Protein AF-A0A7Y5T6S5-F1 (afdb_monomer_lite)

Foldseek 3Di:
DPPPVPLCQLVLLLVLLVVLLVVLVCQLVVPPDCCSVPVLNVVSVVLNVVSVVCVPVPSNVSNCSSVVNVVVSVVCVVVVD

Secondary structure (DSSP, 8-state):
--------HHHHHHHHHHHHHHHHHHHHHHS-SHIIIIIHHHHHHHHHHHHHHHTTT-HHHHTTHHHHHHHHHHHHHHH--

Structure (mmCIF, N/CA/C/O backbone):
data_AF-A0A7Y5T6S5-F1
#
_entry.id   AF-A0A7Y5T6S5-F1
#
loop_
_atom_site.group_PDB
_atom_site.id
_atom_site.type_symbol
_atom_site.label_atom_id
_atom_site.label_alt_id
_atom_site.label_comp_id
_atom_site.label_asym_id
_atom_site.label_entity_id
_atom_site.label_seq_id
_atom_site.pdbx_PDB_ins_code
_atom_site.Cartn_x
_atom_site.Cartn_y
_atom_site.Cartn_z
_atom_site.occupancy
_atom_site.B_iso_or_equiv
_atom_site.auth_seq_id
_atom_site.auth_comp_id
_atom_site.auth_asym_id
_atom_site.auth_atom_id
_atom_site.pdbx_PDB_model_num
ATOM 1 N N . MET A 1 1 ? -19.664 -5.457 33.925 1.00 45.38 1 MET A N 1
ATOM 2 C CA . MET A 1 1 ? -18.540 -5.792 33.022 1.00 45.38 1 MET A CA 1
ATOM 3 C C . MET A 1 1 ? -18.977 -5.553 31.585 1.00 45.38 1 MET A C 1
ATOM 5 O O . MET A 1 1 ? -19.581 -6.420 30.964 1.00 45.38 1 MET A O 1
ATOM 9 N N . GLN A 1 2 ? -18.745 -4.340 31.090 1.00 51.81 2 GLN A N 1
ATOM 10 C CA . GLN A 1 2 ? -18.936 -3.984 29.687 1.00 51.81 2 GLN A CA 1
ATOM 11 C C . GLN A 1 2 ? -17.903 -4.797 28.899 1.00 51.81 2 GLN A C 1
ATOM 13 O O . GLN A 1 2 ? -16.705 -4.639 29.118 1.00 51.81 2 GLN A O 1
ATOM 18 N N . ARG A 1 3 ? -18.334 -5.742 28.055 1.00 57.00 3 ARG A N 1
ATOM 19 C CA . ARG A 1 3 ? -17.436 -6.343 27.062 1.00 57.00 3 ARG A CA 1
ATOM 20 C C . ARG A 1 3 ? -17.106 -5.236 26.065 1.00 57.00 3 ARG A C 1
ATOM 22 O O . ARG A 1 3 ? -17.761 -5.145 25.028 1.00 57.00 3 ARG A O 1
ATOM 29 N N . ASP A 1 4 ? -16.117 -4.406 26.382 1.00 56.69 4 ASP A N 1
ATOM 30 C CA . ASP A 1 4 ? -15.345 -3.697 25.371 1.00 56.69 4 ASP A CA 1
ATOM 31 C C . ASP A 1 4 ? -14.724 -4.783 24.501 1.00 56.69 4 ASP A C 1
ATOM 33 O O . ASP A 1 4 ? -13.678 -5.358 24.799 1.00 56.69 4 ASP A O 1
ATOM 37 N N . ARG A 1 5 ? -15.459 -5.182 23.461 1.00 60.97 5 ARG A N 1
ATOM 38 C CA . ARG A 1 5 ? -14.930 -6.048 22.420 1.00 60.97 5 ARG A CA 1
ATOM 39 C C . ARG A 1 5 ? -13.878 -5.210 21.715 1.00 60.97 5 ARG A C 1
ATOM 41 O O . ARG A 1 5 ? -14.211 -4.523 20.752 1.00 60.97 5 ARG A O 1
ATOM 48 N N . ALA A 1 6 ? -12.643 -5.248 22.209 1.00 64.44 6 ALA A N 1
ATOM 49 C CA . ALA A 1 6 ? -11.478 -4.799 21.469 1.00 64.44 6 ALA A CA 1
ATOM 50 C C . ALA A 1 6 ? -11.582 -5.440 20.082 1.00 64.44 6 ALA A C 1
ATOM 52 O O . ALA A 1 6 ? -11.488 -6.659 19.950 1.00 64.44 6 ALA A O 1
ATOM 53 N N . GLN A 1 7 ? -11.937 -4.650 19.066 1.00 72.19 7 GLN A N 1
ATOM 54 C CA . GLN A 1 7 ? -12.104 -5.171 17.718 1.00 72.19 7 GLN A CA 1
ATOM 55 C C . GLN A 1 7 ? -10.697 -5.306 17.139 1.00 72.19 7 GLN A C 1
ATOM 57 O O . GLN A 1 7 ? -10.058 -4.283 16.913 1.00 72.19 7 GLN A O 1
ATOM 62 N N . PRO A 1 8 ? -10.186 -6.526 16.894 1.00 82.19 8 PRO A N 1
ATOM 63 C CA . PRO A 1 8 ? -8.806 -6.705 16.443 1.00 82.19 8 PRO A CA 1
ATOM 64 C C . PRO A 1 8 ? -8.607 -6.283 14.976 1.00 82.19 8 PRO A C 1
ATOM 66 O O . PRO A 1 8 ? -7.477 -6.197 14.507 1.00 82.19 8 PRO A O 1
ATOM 69 N N . GLY A 1 9 ? -9.697 -6.008 14.248 1.00 87.00 9 GLY A N 1
ATOM 70 C CA . GLY A 1 9 ? -9.708 -5.719 12.811 1.00 87.00 9 GLY A CA 1
ATOM 71 C C . GLY A 1 9 ? -8.710 -4.651 12.344 1.00 87.00 9 GLY A C 1
ATOM 72 O O . GLY A 1 9 ? -7.974 -4.930 11.399 1.00 87.00 9 GLY A O 1
ATOM 73 N N . PRO A 1 10 ? -8.611 -3.475 12.994 1.00 89.81 10 PRO A N 1
ATOM 74 C CA . PRO A 1 10 ? -7.654 -2.442 12.606 1.00 89.81 10 PRO A CA 1
ATOM 75 C C . PRO A 1 10 ? -6.195 -2.887 12.740 1.00 89.81 10 PRO A C 1
ATOM 77 O O . PRO A 1 10 ? -5.396 -2.645 11.838 1.00 89.81 10 PRO A O 1
ATOM 80 N N . PHE A 1 11 ? -5.854 -3.596 13.821 1.00 91.25 11 PHE A N 1
ATOM 81 C CA . PHE A 1 11 ? -4.502 -4.118 14.039 1.00 91.25 11 PHE A CA 1
ATOM 82 C C . PHE A 1 11 ? -4.144 -5.208 13.029 1.00 91.25 11 PHE A C 1
ATOM 84 O O . PHE A 1 11 ? -3.051 -5.185 12.468 1.00 91.25 11 PHE A O 1
ATOM 91 N N . ILE A 1 12 ? -5.081 -6.119 12.743 1.00 93.25 12 ILE A N 1
ATOM 92 C CA . ILE A 1 12 ? -4.918 -7.140 11.700 1.00 93.25 12 ILE A CA 1
ATOM 93 C C . ILE A 1 12 ? -4.720 -6.474 10.332 1.00 93.25 12 ILE A C 1
ATOM 95 O O . ILE A 1 12 ? -3.849 -6.886 9.570 1.00 93.25 12 ILE A O 1
ATOM 99 N N . GLY A 1 13 ? -5.494 -5.431 10.022 1.00 95.06 13 GLY A N 1
ATOM 100 C CA . GLY A 1 13 ? -5.394 -4.737 8.742 1.00 95.06 13 GLY A CA 1
ATOM 101 C C . GLY A 1 13 ? -4.085 -3.967 8.569 1.00 95.06 13 GLY A C 1
ATOM 102 O O . GLY A 1 13 ? -3.435 -4.130 7.542 1.00 95.06 13 GLY A O 1
ATOM 103 N N . ILE A 1 14 ? -3.645 -3.190 9.567 1.00 95.88 14 ILE A N 1
ATOM 104 C CA . ILE A 1 14 ? -2.346 -2.498 9.493 1.00 95.88 14 ILE A CA 1
ATOM 105 C C . ILE A 1 14 ? -1.196 -3.508 9.457 1.00 95.88 14 ILE A C 1
ATOM 107 O O . ILE A 1 14 ? -0.315 -3.390 8.609 1.00 95.88 14 ILE A O 1
ATOM 111 N N . GLY A 1 15 ? -1.213 -4.523 10.327 1.00 96.50 15 GLY A N 1
ATOM 112 C CA . GLY A 1 15 ? -0.179 -5.560 10.350 1.00 96.50 15 GLY A CA 1
ATOM 113 C C . GLY A 1 15 ? -0.088 -6.314 9.022 1.00 96.50 15 GLY A C 1
ATOM 114 O O . GLY A 1 15 ? 0.999 -6.489 8.477 1.00 96.50 15 GLY A O 1
ATOM 115 N N . GLY A 1 16 ? -1.230 -6.688 8.443 1.00 97.00 16 GLY A N 1
ATOM 116 C CA . GLY A 1 16 ? -1.280 -7.334 7.134 1.00 97.00 16 GLY A CA 1
ATOM 117 C C . GLY A 1 16 ? -0.808 -6.427 5.994 1.00 97.00 16 GLY A C 1
ATOM 118 O O . GLY A 1 16 ? -0.104 -6.895 5.103 1.00 97.00 16 GLY A O 1
ATOM 119 N N . LEU A 1 17 ? -1.131 -5.128 6.024 1.00 97.62 17 LEU A N 1
ATOM 120 C CA . LEU A 1 17 ? -0.624 -4.168 5.039 1.00 97.62 17 LEU A CA 1
ATOM 121 C C . LEU A 1 17 ? 0.886 -3.953 5.171 1.00 97.62 17 LEU A C 1
ATOM 123 O O . LEU A 1 17 ? 1.560 -3.853 4.149 1.00 97.62 17 LEU A O 1
ATOM 127 N N . ALA A 1 18 ? 1.429 -3.948 6.391 1.00 97.31 18 ALA A N 1
ATOM 128 C CA . ALA A 1 18 ? 2.870 -3.888 6.618 1.00 97.31 18 ALA A CA 1
ATOM 129 C C . ALA A 1 18 ? 3.588 -5.105 6.011 1.00 97.31 18 ALA A C 1
ATOM 131 O O . ALA A 1 18 ? 4.609 -4.946 5.350 1.00 97.31 18 ALA A O 1
ATOM 132 N N . VAL A 1 19 ? 3.023 -6.311 6.148 1.00 97.81 19 VAL A N 1
ATOM 133 C CA . VAL A 1 19 ? 3.547 -7.512 5.473 1.00 97.81 19 VAL A CA 1
ATOM 134 C C . VAL A 1 19 ? 3.430 -7.386 3.951 1.00 97.81 19 VAL A C 1
ATOM 136 O O . VAL A 1 19 ? 4.391 -7.659 3.234 1.00 97.81 19 VAL A O 1
ATOM 139 N N . ALA A 1 20 ? 2.286 -6.919 3.442 1.00 97.25 20 ALA A N 1
ATOM 140 C CA . ALA A 1 20 ? 2.082 -6.717 2.008 1.00 97.25 20 ALA A CA 1
ATOM 141 C C . ALA A 1 20 ? 3.080 -5.714 1.400 1.00 97.25 20 ALA A C 1
ATOM 143 O O . ALA A 1 20 ? 3.451 -5.865 0.237 1.00 97.25 20 ALA A O 1
ATOM 144 N N . ALA A 1 21 ? 3.572 -4.747 2.180 1.00 97.25 21 ALA A N 1
ATOM 145 C CA . ALA A 1 21 ? 4.571 -3.779 1.733 1.00 97.25 21 ALA A CA 1
ATOM 146 C C . ALA A 1 21 ? 5.826 -4.460 1.166 1.00 97.25 21 ALA A C 1
ATOM 148 O O . ALA A 1 21 ? 6.363 -4.008 0.158 1.00 97.25 21 ALA A O 1
ATOM 149 N N . PHE A 1 22 ? 6.259 -5.578 1.759 1.00 97.31 22 PHE A N 1
ATOM 150 C CA . PHE A 1 22 ? 7.419 -6.331 1.278 1.00 97.31 22 PHE A CA 1
ATOM 151 C C . PHE A 1 22 ? 7.174 -6.965 -0.094 1.00 97.31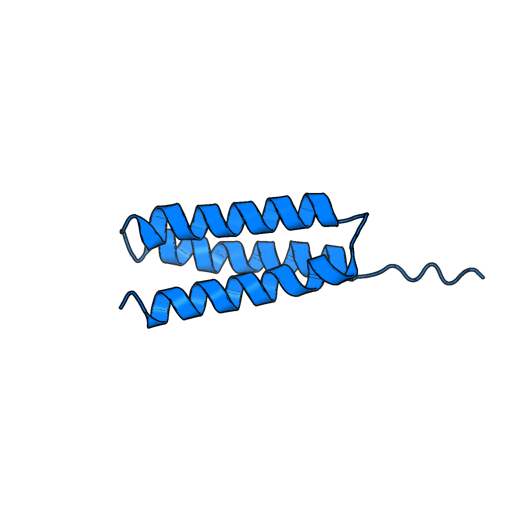 22 PHE A C 1
ATOM 153 O O . PHE A 1 22 ? 8.070 -6.949 -0.933 1.00 97.31 22 PHE A O 1
ATOM 160 N N . LEU A 1 23 ? 5.963 -7.471 -0.361 1.00 96.19 23 LEU A N 1
ATOM 161 C CA . LEU A 1 23 ? 5.617 -8.028 -1.674 1.00 96.19 23 LEU A CA 1
ATOM 162 C C . LEU A 1 23 ? 5.614 -6.946 -2.758 1.00 96.19 23 LEU A C 1
ATOM 164 O O . LEU A 1 23 ? 6.156 -7.146 -3.845 1.00 96.19 23 LEU A O 1
ATOM 168 N N . TYR A 1 24 ? 5.017 -5.794 -2.453 1.00 97.06 24 TYR A N 1
ATOM 169 C CA . TYR A 1 24 ? 4.965 -4.654 -3.365 1.00 97.06 24 TYR A CA 1
ATOM 170 C C . TYR A 1 24 ? 6.358 -4.060 -3.597 1.00 97.06 24 TYR A C 1
ATOM 172 O O . TYR A 1 24 ? 6.731 -3.805 -4.739 1.00 97.06 24 TYR A O 1
ATOM 180 N N . GLY A 1 25 ? 7.149 -3.901 -2.533 1.00 96.06 25 GLY A N 1
ATOM 181 C CA . GLY A 1 25 ? 8.521 -3.405 -2.601 1.00 96.06 25 GLY A CA 1
ATOM 182 C C . GLY A 1 25 ? 9.440 -4.331 -3.393 1.00 96.06 25 GLY A C 1
ATOM 183 O O . GLY A 1 25 ? 10.189 -3.863 -4.245 1.00 96.06 25 GLY A O 1
ATOM 184 N N . TYR A 1 26 ? 9.343 -5.647 -3.181 1.00 96.50 26 TYR A N 1
ATOM 185 C CA . TYR A 1 26 ? 10.120 -6.615 -3.953 1.00 96.50 26 TYR A CA 1
ATOM 186 C C . TYR A 1 26 ? 9.796 -6.535 -5.447 1.00 96.50 26 TYR A C 1
ATOM 188 O O . TYR A 1 26 ? 10.709 -6.420 -6.259 1.00 96.50 26 TYR A O 1
ATOM 196 N N . VAL A 1 27 ? 8.511 -6.528 -5.816 1.00 95.50 27 VAL A N 1
ATOM 197 C CA . VAL A 1 27 ? 8.087 -6.419 -7.222 1.00 95.50 27 VAL A CA 1
ATOM 198 C C . VAL A 1 27 ? 8.528 -5.098 -7.850 1.00 95.50 27 VAL A C 1
ATOM 200 O O . VAL A 1 27 ? 8.991 -5.097 -8.988 1.00 95.50 27 VAL A O 1
ATOM 203 N N . ALA A 1 28 ? 8.462 -3.995 -7.103 1.00 95.31 28 ALA A N 1
ATOM 204 C CA . ALA A 1 28 ? 8.911 -2.690 -7.576 1.00 95.31 28 ALA A CA 1
ATOM 205 C C . ALA A 1 28 ? 10.403 -2.654 -7.942 1.00 95.31 28 ALA A C 1
ATOM 207 O O . ALA A 1 28 ? 10.780 -1.915 -8.853 1.00 95.31 28 ALA A O 1
ATOM 208 N N . ILE A 1 29 ? 11.230 -3.448 -7.252 1.00 95.50 29 ILE A N 1
ATOM 209 C CA . ILE A 1 29 ? 12.676 -3.555 -7.490 1.00 95.50 29 ILE A CA 1
ATOM 210 C C . ILE A 1 29 ? 12.985 -4.622 -8.550 1.00 95.50 29 ILE A C 1
ATOM 212 O O . ILE A 1 29 ? 13.833 -4.409 -9.411 1.00 95.50 29 ILE A O 1
ATOM 216 N N . ALA A 1 30 ? 12.313 -5.773 -8.493 1.00 95.31 30 ALA A N 1
ATOM 217 C CA . ALA A 1 30 ? 12.617 -6.931 -9.330 1.00 95.31 30 ALA A CA 1
ATOM 218 C C . ALA A 1 30 ? 12.082 -6.811 -10.768 1.00 95.31 30 ALA A C 1
ATOM 220 O O . ALA A 1 30 ? 12.677 -7.381 -11.679 1.00 95.31 30 ALA A O 1
ATOM 221 N N . LEU A 1 31 ? 10.972 -6.092 -10.984 1.00 93.00 31 LEU A N 1
ATOM 222 C CA . LEU A 1 31 ? 10.347 -5.911 -12.298 1.00 93.00 31 LEU A CA 1
ATOM 223 C C . LEU A 1 31 ? 10.331 -4.416 -12.675 1.00 93.00 31 LEU A C 1
ATOM 225 O O . LEU A 1 31 ? 9.311 -3.752 -12.487 1.00 93.00 31 LEU A O 1
ATOM 229 N N . PRO A 1 32 ? 11.430 -3.853 -13.212 1.00 83.56 32 PRO A N 1
ATOM 230 C CA . PRO A 1 32 ? 11.551 -2.417 -13.460 1.00 83.56 32 PRO A CA 1
ATOM 231 C C . PRO A 1 32 ? 10.662 -1.971 -14.629 1.00 83.56 32 PRO A C 1
ATOM 233 O O . PRO A 1 32 ? 11.049 -1.972 -15.794 1.00 83.56 32 PRO A O 1
ATOM 236 N N . SER A 1 33 ? 9.437 -1.575 -14.305 1.00 93.12 33 SER A N 1
ATOM 237 C CA . SER A 1 33 ? 8.451 -1.021 -15.234 1.00 93.12 33 SER A CA 1
ATOM 238 C C . SER A 1 33 ? 7.554 -0.048 -14.476 1.00 93.12 33 SER A C 1
ATOM 240 O O . SER A 1 33 ? 7.369 -0.186 -13.269 1.00 93.12 33 SER A O 1
ATOM 242 N N . VAL A 1 34 ? 6.953 0.925 -15.165 1.00 92.94 34 VAL A N 1
ATOM 243 C CA . VAL A 1 34 ? 6.111 1.948 -14.510 1.00 92.94 34 VAL A CA 1
ATOM 244 C C . VAL A 1 34 ? 4.973 1.314 -13.699 1.00 92.94 34 VAL A C 1
ATOM 246 O O . VAL A 1 34 ? 4.683 1.745 -12.583 1.00 92.94 34 VAL A O 1
ATOM 249 N N . LEU A 1 35 ? 4.366 0.249 -14.230 1.00 93.75 35 LEU A N 1
ATOM 250 C CA . LEU A 1 35 ? 3.304 -0.494 -13.557 1.00 93.75 35 LEU A CA 1
ATOM 251 C C . LEU A 1 35 ? 3.776 -1.063 -12.208 1.00 93.75 35 LEU A C 1
ATOM 253 O O . LEU A 1 35 ? 3.157 -0.823 -11.173 1.00 93.75 35 LEU A O 1
ATOM 257 N N . HIS A 1 36 ? 4.888 -1.791 -12.215 1.00 94.00 36 HIS A N 1
ATOM 258 C CA . HIS A 1 36 ? 5.374 -2.512 -11.044 1.00 94.00 36 HIS A CA 1
ATOM 259 C C . HIS A 1 36 ? 6.104 -1.601 -10.046 1.00 94.00 36 HIS A C 1
ATOM 261 O O . HIS A 1 36 ? 5.930 -1.761 -8.842 1.00 94.00 36 HIS A O 1
ATOM 267 N N . SER A 1 37 ? 6.868 -0.616 -10.525 1.00 95.19 37 SER A N 1
ATOM 268 C CA . SER A 1 37 ? 7.707 0.252 -9.688 1.00 95.19 37 SER A CA 1
ATOM 269 C C . SER A 1 37 ? 7.000 1.505 -9.172 1.00 95.19 37 SER A C 1
ATOM 271 O O . SER A 1 37 ? 7.450 2.081 -8.186 1.00 95.19 37 SER A O 1
ATOM 273 N N . VAL A 1 38 ? 5.906 1.942 -9.807 1.00 95.81 38 VAL A N 1
ATOM 274 C CA . VAL A 1 38 ? 5.183 3.165 -9.412 1.00 95.81 38 VAL A CA 1
ATOM 275 C C . VAL A 1 38 ? 3.724 2.871 -9.090 1.00 95.81 38 VAL A C 1
ATOM 277 O O . VAL A 1 38 ? 3.269 3.179 -7.990 1.00 95.81 38 VAL A O 1
ATOM 280 N N . VAL A 1 39 ? 2.988 2.251 -10.018 1.00 96.44 39 VAL A N 1
ATOM 281 C CA . VAL A 1 39 ? 1.530 2.086 -9.878 1.00 96.44 39 VAL A CA 1
ATOM 282 C C . VAL A 1 39 ? 1.174 1.145 -8.730 1.00 96.44 39 VAL A C 1
ATOM 284 O O . VAL A 1 39 ? 0.348 1.503 -7.891 1.00 96.44 39 VAL A O 1
ATOM 287 N N . LEU A 1 40 ? 1.810 -0.028 -8.643 1.00 95.88 40 LEU A N 1
ATOM 288 C CA . LEU A 1 40 ? 1.585 -0.961 -7.534 1.00 95.88 40 LEU A CA 1
ATOM 289 C C . LEU A 1 40 ? 1.921 -0.324 -6.171 1.00 95.88 40 LEU A C 1
ATOM 291 O O . LEU A 1 40 ? 1.049 -0.321 -5.300 1.00 95.88 40 LEU A O 1
ATOM 295 N N . PRO A 1 41 ? 3.122 0.245 -5.943 1.00 97.31 41 PRO A N 1
ATOM 296 C CA . PRO A 1 41 ? 3.438 0.907 -4.678 1.00 97.31 41 PRO A CA 1
ATOM 297 C C . P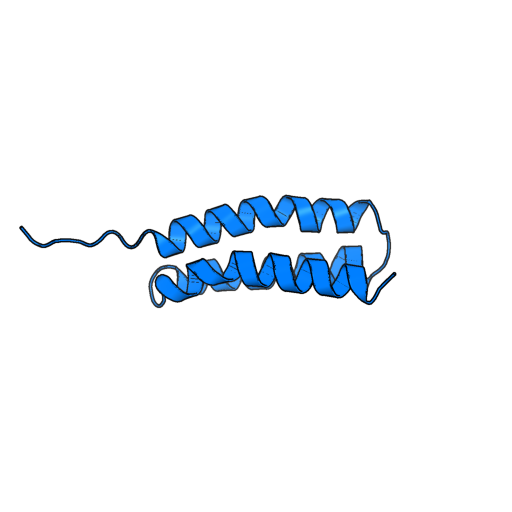RO A 1 41 ? 2.470 2.038 -4.327 1.00 97.31 41 PRO A C 1
ATOM 299 O O . PRO A 1 41 ? 2.027 2.123 -3.183 1.00 97.31 41 PRO A O 1
ATOM 302 N N . ALA A 1 42 ? 2.076 2.865 -5.302 1.00 98.12 42 ALA A N 1
ATOM 303 C CA . ALA A 1 42 ? 1.083 3.916 -5.089 1.00 98.12 42 ALA A CA 1
ATOM 304 C C . ALA A 1 42 ? -0.276 3.339 -4.661 1.00 98.12 42 ALA A C 1
ATOM 306 O O . ALA A 1 42 ? -0.904 3.853 -3.735 1.00 98.12 42 ALA A O 1
ATOM 307 N N . PHE A 1 43 ? -0.711 2.235 -5.274 1.00 98.00 43 PHE A N 1
ATOM 308 C CA . PHE A 1 43 ? -1.921 1.526 -4.866 1.00 98.00 43 PHE A CA 1
ATOM 309 C C . PHE A 1 43 ? -1.829 0.998 -3.427 1.00 98.00 43 PHE A C 1
ATOM 311 O O . PHE A 1 43 ? -2.766 1.172 -2.648 1.00 98.00 43 PHE A O 1
ATOM 318 N N . TRP A 1 44 ? -0.693 0.423 -3.028 1.00 98.25 44 TRP A N 1
ATOM 319 C CA . TRP A 1 44 ? -0.483 0.010 -1.638 1.00 98.25 44 TRP A CA 1
ATOM 320 C C . TRP A 1 44 ? -0.542 1.198 -0.663 1.00 98.25 44 TRP A C 1
ATOM 322 O O . TRP A 1 44 ? -1.198 1.098 0.375 1.00 98.25 44 TRP A O 1
ATOM 332 N N . VAL A 1 45 ? 0.056 2.346 -1.011 1.00 98.38 45 VAL A N 1
ATOM 333 C CA . VAL A 1 45 ? -0.032 3.577 -0.200 1.00 98.38 45 VAL A CA 1
ATOM 334 C C . VAL A 1 45 ? -1.485 4.024 -0.042 1.00 98.38 45 VAL A C 1
ATOM 336 O O . VAL A 1 45 ? -1.894 4.381 1.062 1.00 98.38 45 VAL A O 1
ATOM 339 N N . LEU A 1 46 ? -2.294 3.957 -1.103 1.00 98.50 46 LEU A N 1
ATOM 340 C CA . LEU A 1 46 ? -3.724 4.265 -1.021 1.00 98.50 46 LEU A CA 1
ATOM 341 C C . LEU A 1 46 ? -4.450 3.344 -0.031 1.00 98.50 46 LEU A C 1
ATOM 343 O O . LEU A 1 46 ? -5.252 3.826 0.769 1.00 98.50 46 LEU A O 1
ATOM 347 N N . LEU A 1 47 ? -4.146 2.042 -0.028 1.00 97.81 47 LEU A N 1
ATOM 348 C CA . LEU A 1 47 ? -4.710 1.106 0.949 1.00 97.81 47 LEU A CA 1
ATOM 349 C C . LEU A 1 47 ? -4.258 1.415 2.380 1.00 97.81 47 LEU A C 1
ATOM 351 O O . LEU A 1 47 ? -5.063 1.304 3.303 1.00 97.81 47 LEU A O 1
ATOM 355 N N . LEU A 1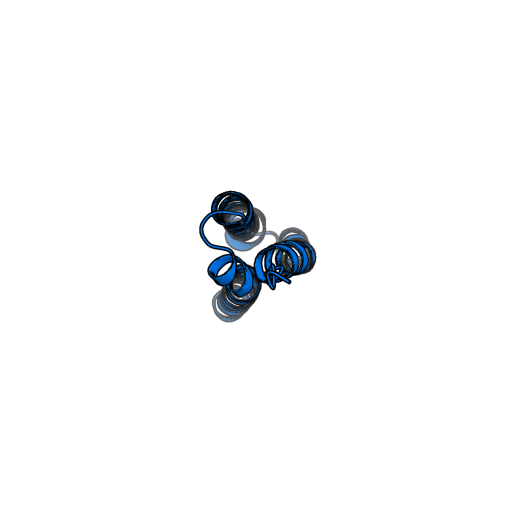 48 ? -3.005 1.834 2.574 1.00 97.50 48 LEU A N 1
ATOM 356 C CA . LEU A 1 48 ? -2.501 2.257 3.881 1.00 97.50 48 LEU A CA 1
ATOM 357 C C . LEU A 1 48 ? -3.222 3.512 4.384 1.00 97.50 48 LEU A C 1
ATOM 359 O O . LEU A 1 48 ? -3.685 3.535 5.523 1.00 97.50 48 LEU A O 1
ATOM 363 N N . VAL A 1 49 ? -3.380 4.531 3.536 1.00 97.94 49 VAL A N 1
ATOM 364 C CA . VAL A 1 49 ? -4.155 5.735 3.871 1.00 97.94 49 VAL A CA 1
ATOM 365 C C . VAL A 1 49 ? -5.586 5.352 4.235 1.00 97.94 49 VAL A C 1
ATOM 367 O O . VAL A 1 49 ? -6.110 5.809 5.249 1.00 97.94 49 VAL A O 1
ATOM 370 N N . LEU A 1 50 ? -6.203 4.460 3.460 1.00 96.94 50 LEU A N 1
ATOM 371 C CA . LEU A 1 50 ? -7.552 3.981 3.728 1.00 96.94 50 LEU A CA 1
ATOM 372 C C . LEU A 1 50 ? -7.646 3.242 5.068 1.00 96.94 50 LEU A C 1
ATOM 374 O O . LEU A 1 50 ? -8.603 3.452 5.808 1.00 96.94 50 LEU A O 1
ATOM 378 N N . ALA A 1 51 ? -6.641 2.436 5.419 1.00 95.62 51 ALA A N 1
ATOM 379 C CA . ALA A 1 51 ? -6.557 1.777 6.718 1.00 95.62 51 ALA A CA 1
ATOM 380 C C . ALA A 1 51 ? -6.475 2.788 7.869 1.00 95.62 51 ALA A C 1
ATOM 382 O O . ALA A 1 51 ? -7.172 2.614 8.866 1.00 95.62 51 ALA A O 1
ATOM 383 N N . CYS A 1 52 ? -5.693 3.862 7.716 1.00 95.88 52 CYS A N 1
ATOM 384 C CA . CYS A 1 52 ? -5.602 4.945 8.698 1.00 95.88 52 CYS A CA 1
ATOM 385 C C . CYS A 1 52 ? 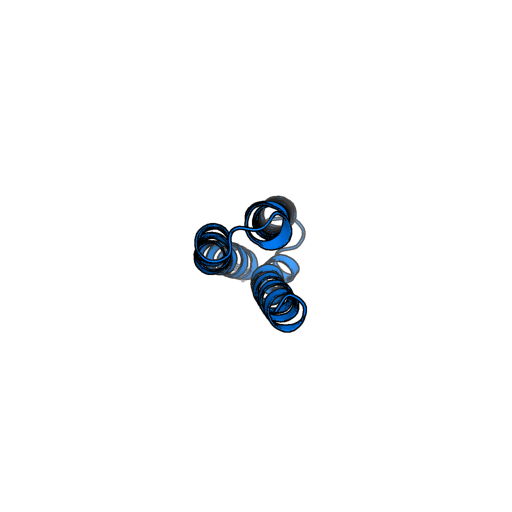-6.935 5.692 8.849 1.00 95.88 52 CYS A C 1
ATOM 387 O O . CYS A 1 52 ? -7.397 5.914 9.966 1.00 95.88 52 CYS A O 1
ATOM 389 N N . VAL A 1 53 ? -7.590 6.031 7.734 1.00 96.00 53 VAL A N 1
ATOM 390 C CA . VAL A 1 53 ? -8.886 6.733 7.737 1.00 96.00 53 VAL A CA 1
ATOM 391 C C . VAL A 1 53 ? -9.987 5.857 8.339 1.00 96.00 53 VAL A C 1
ATOM 393 O O . VAL A 1 53 ? -10.848 6.341 9.070 1.00 96.00 53 VAL A O 1
ATOM 396 N N . TRP A 1 54 ? -9.975 4.555 8.055 1.00 94.56 54 TRP A N 1
ATOM 397 C CA . TRP A 1 54 ? -10.994 3.612 8.523 1.00 94.56 54 TRP A CA 1
ATOM 398 C C . TRP A 1 54 ? -10.703 2.989 9.885 1.00 94.56 54 TRP A C 1
ATOM 400 O O . TRP A 1 54 ? -11.560 2.265 10.398 1.00 94.56 54 TRP A O 1
ATOM 410 N N . PHE A 1 55 ? -9.551 3.300 10.483 1.00 91.00 55 PHE A N 1
ATOM 411 C CA . PHE A 1 55 ? -9.071 2.686 11.717 1.00 91.00 55 PHE A CA 1
ATOM 412 C C . PHE A 1 55 ? -10.118 2.731 12.838 1.00 91.00 55 PHE A C 1
ATOM 414 O O . PHE A 1 55 ? -10.451 1.702 13.425 1.00 91.00 55 PHE A O 1
ATOM 421 N N . THR A 1 56 ? -10.696 3.911 13.071 1.00 88.50 56 THR A N 1
ATOM 422 C CA . THR A 1 56 ? -11.726 4.149 14.093 1.00 88.50 56 THR A CA 1
ATOM 423 C C . THR A 1 56 ? -13.161 3.998 13.569 1.00 88.50 56 THR A C 1
ATOM 425 O O . THR A 1 56 ? -13.947 3.301 14.211 1.00 88.50 56 THR A O 1
ATOM 428 N N . PRO A 1 57 ? -13.561 4.603 12.427 1.00 92.62 57 PRO A N 1
ATOM 429 C CA . PRO A 1 57 ? -14.967 4.589 12.017 1.00 92.62 57 PRO A CA 1
ATOM 430 C C . PRO A 1 57 ? -15.431 3.240 11.449 1.00 92.62 57 PRO A C 1
ATOM 432 O O . PRO A 1 57 ? -16.616 2.909 11.543 1.00 92.62 57 PRO A O 1
ATOM 435 N N . HIS A 1 58 ? -14.537 2.441 10.851 1.00 91.06 58 HIS A N 1
ATOM 436 C CA . HIS A 1 58 ? -14.902 1.209 10.138 1.00 91.06 58 HIS A CA 1
ATOM 437 C C . HIS A 1 58 ? -13.938 0.032 10.405 1.00 91.06 58 HIS A C 1
ATOM 439 O O . HIS A 1 58 ? -13.430 -0.582 9.460 1.00 91.06 58 HIS A O 1
ATOM 445 N N . PRO A 1 59 ? -13.745 -0.381 11.671 1.00 87.56 59 PRO A N 1
ATOM 446 C CA . PRO A 1 59 ? -12.708 -1.337 12.079 1.00 87.56 59 PRO A CA 1
ATOM 447 C C . PRO A 1 59 ? -12.795 -2.711 11.399 1.00 87.56 59 PRO A C 1
ATOM 449 O O . PRO A 1 59 ? -11.779 -3.353 11.137 1.00 87.56 59 PRO A O 1
ATOM 452 N N . ARG A 1 60 ? -14.009 -3.168 11.067 1.00 89.62 60 ARG A N 1
ATOM 453 C CA . ARG A 1 60 ? -14.217 -4.435 10.345 1.00 89.62 60 ARG A CA 1
ATOM 454 C C . ARG A 1 60 ? -13.778 -4.368 8.883 1.00 89.62 60 ARG A C 1
ATOM 456 O O . ARG A 1 60 ? -13.367 -5.384 8.342 1.00 89.62 60 ARG A O 1
ATOM 463 N N . ARG A 1 61 ? -13.863 -3.198 8.240 1.00 93.00 61 ARG A N 1
ATOM 464 C CA . ARG A 1 61 ? -13.477 -3.029 6.828 1.00 93.00 61 ARG A CA 1
ATOM 465 C C . ARG A 1 61 ? -11.961 -3.069 6.661 1.00 93.00 61 ARG A C 1
ATOM 467 O O . ARG A 1 61 ? -11.474 -3.645 5.695 1.00 93.00 61 ARG A O 1
ATOM 474 N N . VAL A 1 62 ? -11.230 -2.531 7.639 1.00 93.00 62 VAL A N 1
ATOM 475 C CA . VAL A 1 62 ? -9.758 -2.493 7.655 1.00 93.00 62 VAL A CA 1
ATOM 476 C C . VAL A 1 62 ? -9.148 -3.898 7.578 1.00 93.00 62 VAL A C 1
ATOM 478 O O . VAL A 1 62 ? -8.146 -4.091 6.895 1.00 93.00 62 VAL A O 1
ATOM 481 N N . MET A 1 63 ? -9.804 -4.901 8.174 1.00 93.56 63 MET A N 1
ATOM 482 C CA . MET A 1 63 ? -9.370 -6.304 8.130 1.00 93.56 63 MET A CA 1
ATOM 483 C C . MET A 1 63 ? -9.285 -6.883 6.705 1.00 93.56 63 MET A C 1
ATOM 485 O O . MET A 1 63 ? -8.505 -7.801 6.472 1.00 93.56 63 MET A O 1
ATOM 489 N N . PHE A 1 64 ? -10.057 -6.361 5.746 1.00 95.62 64 PHE A N 1
ATOM 490 C CA . PHE A 1 64 ? -10.085 -6.878 4.373 1.00 95.62 64 PHE A CA 1
ATOM 491 C C . PHE A 1 64 ? -9.063 -6.210 3.442 1.00 95.62 64 PHE A C 1
ATOM 493 O O . PHE A 1 64 ? -8.813 -6.721 2.350 1.00 95.62 64 PHE A O 1
ATOM 500 N N . LEU A 1 65 ? -8.442 -5.100 3.856 1.00 96.94 65 LEU A N 1
ATOM 501 C CA . LEU A 1 65 ? -7.483 -4.366 3.022 1.00 96.94 65 LEU A CA 1
ATOM 502 C C . LEU A 1 65 ? -6.227 -5.184 2.662 1.00 96.94 65 LEU A C 1
ATOM 504 O O . LEU A 1 65 ? -5.838 -5.144 1.496 1.00 96.94 65 LEU A O 1
ATOM 508 N N . PRO A 1 66 ? -5.618 -5.979 3.568 1.00 96.94 66 PRO A N 1
ATOM 509 C CA . P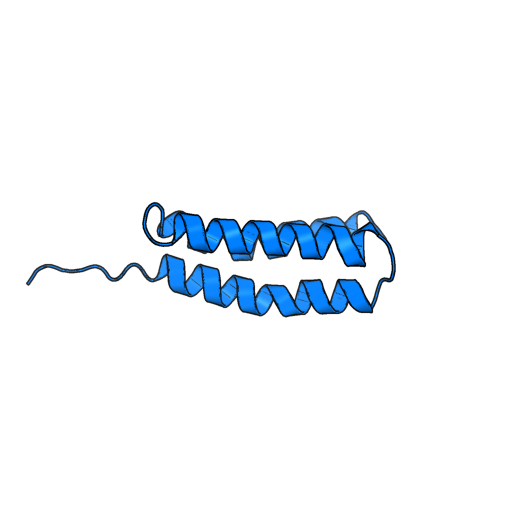RO A 1 66 ? -4.503 -6.855 3.200 1.00 96.94 66 PRO A CA 1
ATOM 510 C C . PRO A 1 66 ? -4.889 -7.908 2.158 1.00 96.94 66 PRO A C 1
ATOM 512 O O . PRO A 1 66 ? -4.130 -8.167 1.229 1.00 96.94 66 PRO A O 1
ATOM 515 N N . ALA A 1 67 ? -6.086 -8.493 2.279 1.00 97.38 67 ALA A N 1
ATOM 516 C CA . ALA A 1 67 ? -6.578 -9.470 1.312 1.00 97.38 67 ALA A CA 1
ATOM 517 C C . ALA A 1 67 ? -6.758 -8.828 -0.072 1.00 97.38 67 ALA A C 1
ATOM 519 O O . ALA A 1 67 ? -6.315 -9.390 -1.071 1.00 97.38 67 ALA A O 1
ATOM 520 N N . LEU A 1 68 ? -7.322 -7.616 -0.123 1.00 97.62 68 LEU A N 1
ATOM 521 C CA . LEU A 1 68 ? -7.417 -6.835 -1.356 1.00 97.62 68 LEU A CA 1
ATOM 522 C C . LEU A 1 68 ? -6.031 -6.540 -1.951 1.00 97.62 68 LEU A C 1
ATOM 524 O O . LEU A 1 68 ? -5.841 -6.705 -3.154 1.00 97.62 68 LEU A O 1
ATOM 528 N N . ALA A 1 69 ? -5.057 -6.164 -1.116 1.00 97.50 69 ALA A N 1
ATOM 529 C CA . ALA A 1 69 ? -3.686 -5.912 -1.552 1.00 97.50 69 ALA A CA 1
ATOM 530 C C . ALA A 1 69 ? -3.061 -7.147 -2.219 1.00 97.50 69 ALA A C 1
ATOM 532 O O . ALA A 1 69 ? -2.452 -7.018 -3.280 1.00 97.50 69 ALA A O 1
ATOM 533 N N . ILE A 1 70 ? -3.238 -8.334 -1.630 1.00 97.69 70 ILE A N 1
ATOM 534 C CA . ILE A 1 70 ? -2.719 -9.602 -2.164 1.00 97.69 70 ILE A CA 1
ATOM 535 C C . ILE A 1 70 ? -3.408 -9.965 -3.483 1.00 97.69 70 ILE A C 1
ATOM 537 O O . ILE A 1 70 ? -2.732 -10.331 -4.442 1.00 97.69 70 ILE A O 1
ATOM 541 N N . VAL A 1 71 ? -4.737 -9.838 -3.553 1.00 98.12 71 VAL A N 1
ATOM 542 C CA . VAL A 1 71 ? -5.511 -10.160 -4.762 1.00 98.12 71 VAL A CA 1
ATOM 543 C C . VAL A 1 71 ? -5.099 -9.270 -5.931 1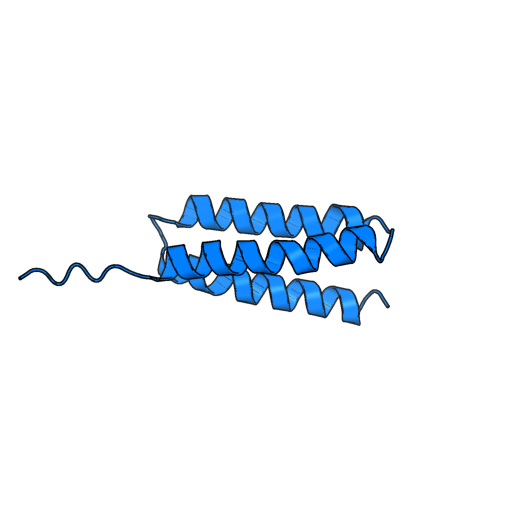.00 98.12 71 VAL A C 1
ATOM 545 O O . VAL A 1 71 ? -4.829 -9.784 -7.013 1.00 98.12 71 VAL A O 1
ATOM 548 N N . VAL A 1 72 ? -5.009 -7.954 -5.720 1.00 97.44 72 VAL A N 1
ATOM 549 C CA . VAL A 1 72 ? -4.599 -7.013 -6.775 1.00 97.44 72 VAL A CA 1
ATOM 550 C C . VAL A 1 72 ? -3.161 -7.273 -7.206 1.00 97.44 72 VAL A C 1
ATOM 552 O O . VAL A 1 72 ? -2.896 -7.362 -8.401 1.00 97.44 72 VAL A O 1
ATOM 555 N N . TRP A 1 73 ? -2.249 -7.458 -6.250 1.00 96.50 73 TRP A N 1
ATOM 556 C CA . TRP A 1 73 ? -0.855 -7.787 -6.539 1.00 96.50 73 TRP A CA 1
ATOM 557 C C . TRP A 1 73 ? -0.740 -9.033 -7.423 1.00 96.50 73 TRP A C 1
ATOM 559 O O . TRP A 1 73 ? -0.109 -8.993 -8.478 1.00 96.50 73 TRP A O 1
ATOM 569 N N . PHE A 1 74 ? -1.415 -10.118 -7.039 1.00 96.44 74 PHE A N 1
ATOM 570 C CA . PHE A 1 74 ? -1.371 -11.377 -7.775 1.00 96.44 74 PHE A CA 1
ATOM 571 C C . PHE A 1 74 ? -2.021 -11.259 -9.157 1.00 96.44 74 PHE A C 1
ATOM 573 O O . PHE A 1 74 ? -1.469 -11.749 -10.139 1.00 96.44 74 PHE A O 1
ATOM 580 N N . ALA A 1 75 ? -3.163 -10.574 -9.257 1.00 96.81 75 ALA A N 1
ATOM 581 C CA . ALA A 1 75 ? -3.844 -10.343 -10.526 1.00 96.81 75 ALA A CA 1
ATOM 582 C C . ALA A 1 75 ? -2.962 -9.568 -11.514 1.00 96.81 75 ALA A C 1
ATOM 584 O O . ALA A 1 75 ? -2.879 -9.951 -12.680 1.00 96.81 75 ALA A O 1
ATOM 585 N N . VAL A 1 76 ? -2.255 -8.528 -11.055 1.00 95.06 76 VAL A N 1
ATOM 586 C CA . VAL A 1 76 ? -1.328 -7.790 -11.921 1.00 95.06 76 VAL A CA 1
ATOM 587 C C . VAL A 1 76 ? -0.196 -8.695 -12.404 1.00 95.06 76 VAL A C 1
ATOM 589 O O . VAL A 1 76 ? 0.079 -8.706 -13.598 1.00 95.06 76 VAL A O 1
ATOM 592 N N . LEU A 1 77 ? 0.394 -9.520 -11.535 1.00 93.94 77 LEU A N 1
ATOM 593 C CA . LEU A 1 77 ? 1.448 -10.459 -11.942 1.00 93.94 77 LEU A CA 1
ATOM 594 C C . LEU A 1 77 ? 0.975 -11.549 -12.916 1.00 93.94 77 LEU A C 1
ATOM 596 O O . LEU A 1 77 ? 1.785 -12.114 -13.649 1.00 93.94 77 LEU A O 1
ATOM 600 N N . LEU A 1 78 ? -0.315 -11.886 -12.924 1.00 94.69 78 LEU A N 1
ATOM 601 C CA . LEU A 1 78 ? -0.872 -12.814 -13.908 1.00 94.69 78 LEU A CA 1
ATOM 602 C C . LEU A 1 78 ? -1.108 -12.155 -15.268 1.00 94.69 78 LEU A C 1
ATOM 604 O O . LEU A 1 78 ? -0.914 -12.809 -16.289 1.00 94.69 78 LEU A O 1
ATOM 608 N N . VAL A 1 79 ? -1.538 -10.894 -15.277 1.00 92.19 79 VAL A N 1
ATOM 609 C CA . VAL A 1 79 ? -1.912 -10.170 -16.500 1.00 92.19 79 VAL A CA 1
ATOM 610 C C . VAL A 1 79 ? -0.703 -9.519 -17.175 1.00 92.19 79 VAL A C 1
ATOM 612 O O . VAL A 1 79 ? -0.643 -9.479 -18.398 1.00 92.19 79 VAL A O 1
ATOM 615 N N . ALA A 1 80 ? 0.257 -9.021 -16.398 1.00 81.31 80 ALA A N 1
ATOM 616 C CA . ALA A 1 80 ? 1.410 -8.257 -16.875 1.00 81.31 80 ALA A CA 1
ATOM 617 C C . ALA A 1 80 ? 2.684 -9.111 -17.042 1.00 81.31 80 ALA A C 1
ATOM 619 O O . ALA A 1 80 ? 3.784 -8.605 -16.815 1.00 81.31 80 ALA A O 1
ATOM 620 N N . ARG A 1 81 ? 2.521 -10.399 -17.387 1.00 62.69 81 ARG A N 1
ATOM 621 C CA . ARG A 1 81 ? 3.638 -11.312 -17.683 1.00 62.69 81 ARG A CA 1
ATOM 622 C C . ARG A 1 81 ? 4.371 -10.938 -18.962 1.00 62.69 81 ARG A C 1
ATOM 624 O O . ARG A 1 81 ? 3.685 -10.606 -19.952 1.00 62.69 81 ARG A O 1
#

Radius of gyration: 14.57 Å; chains: 1; bounding box: 32×20×51 Å

pLDDT: mean 91.21, std 11.5, range [45.38, 98.5]

Sequence (81 aa):
MQRDRAQPGPFIGIGGLAVAAFLYGYVAIALPSVLHSVVLPAFWVLLLVLACVWFTPHPRRVMFLPALAIVVWFAVLLVAR